Protein AF-A0A2N5UZY3-F1 (afdb_monomer)

Radius of gyration: 16.8 Å; Cα contacts (8 Å, |Δi|>4): 58; chains: 1; bounding box: 39×21×46 Å

Organism: NCBI:txid200324

Sequence (97 aa):
MRWAINQHQQLQKIINAFDEPNPRDCDQLAVLINHPILQSLDHFARILAAESVIHPAYMKLTNNQVLWNDFCNQLVRNTTSQLDNHEVCAAWSVQMN

Nearest PDB structures (foldseek):
  8w6f-assembly2_B  TM=4.459E-01  e=7.693E+00  artificial sequences
  7ocf-assembly1_E  TM=4.216E-01  e=7.271E+00  Rattus norvegicus

Mean predicted aligned error: 4.65 Å

Solvent-accessible surface area (backbone atoms only — not comparable to full-atom values): 5623 Å² total; per-residue (Å²): 108,68,69,59,49,54,51,48,55,53,46,50,54,49,54,57,28,68,78,41,101,58,40,60,79,38,66,72,44,35,53,55,43,66,30,75,90,38,65,89,46,55,75,68,56,18,49,54,53,42,48,68,55,49,53,59,53,43,53,53,50,53,50,50,49,62,74,39,43,66,60,53,54,49,49,59,72,76,41,86,85,5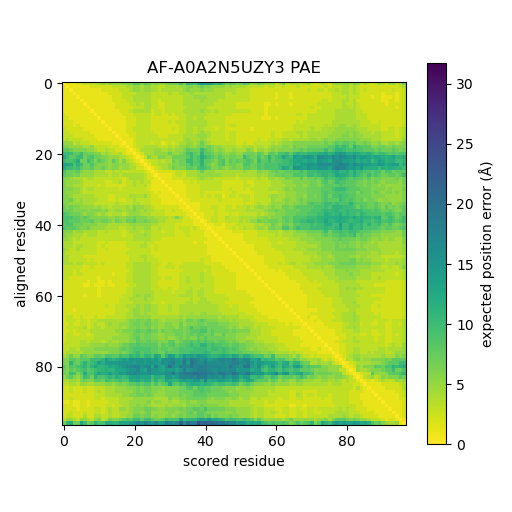5,97,58,51,66,60,51,53,52,57,44,51,65,77,75,108

pLDDT: mean 90.43, std 4.58, range [72.06, 96.12]

Structure (mmCIF, N/CA/C/O backbone):
data_AF-A0A2N5UZY3-F1
#
_entry.id   AF-A0A2N5UZY3-F1
#
loop_
_atom_site.group_PDB
_atom_site.id
_atom_site.type_symbol
_atom_site.label_atom_id
_atom_site.label_alt_id
_atom_site.label_comp_id
_atom_site.label_asym_id
_atom_site.label_entity_id
_atom_site.label_seq_id
_atom_site.pdbx_PDB_ins_code
_atom_site.Cartn_x
_atom_site.Cartn_y
_atom_site.Cartn_z
_atom_site.occupancy
_atom_site.B_iso_or_equiv
_atom_site.auth_seq_id
_atom_site.auth_comp_id
_atom_site.auth_asym_id
_atom_site.auth_atom_id
_atom_site.pdbx_PDB_model_num
ATOM 1 N N . MET A 1 1 ? -10.727 -4.755 9.422 1.00 88.44 1 MET A N 1
ATOM 2 C CA . MET A 1 1 ? -9.610 -3.932 9.946 1.00 88.44 1 MET A CA 1
ATOM 3 C C . MET A 1 1 ? -8.246 -4.585 9.718 1.00 88.44 1 MET A C 1
ATOM 5 O O . MET A 1 1 ? -7.518 -4.059 8.894 1.00 88.44 1 MET A O 1
ATOM 9 N N . ARG A 1 2 ? -7.911 -5.741 10.325 1.00 92.44 2 ARG A N 1
ATOM 10 C CA . ARG A 1 2 ? -6.574 -6.389 10.205 1.00 92.44 2 ARG A CA 1
ATOM 11 C C . ARG A 1 2 ? -6.005 -6.486 8.785 1.00 92.44 2 ARG A C 1
ATOM 13 O O . ARG A 1 2 ? -4.879 -6.072 8.554 1.00 92.44 2 ARG A O 1
ATOM 20 N N . TRP A 1 3 ? -6.788 -7.007 7.838 1.00 94.06 3 TRP A N 1
ATOM 21 C CA . TRP A 1 3 ? -6.352 -7.113 6.441 1.00 94.06 3 TRP A CA 1
ATOM 22 C C . TRP A 1 3 ? -5.938 -5.751 5.868 1.00 94.06 3 TRP A C 1
ATOM 24 O O . TRP A 1 3 ? -4.842 -5.624 5.337 1.00 94.06 3 TRP A O 1
ATOM 34 N N . ALA A 1 4 ? -6.774 -4.727 6.047 1.00 94.00 4 ALA A N 1
ATOM 35 C CA . ALA A 1 4 ? -6.497 -3.383 5.551 1.00 94.00 4 ALA A CA 1
ATOM 36 C C . ALA A 1 4 ? -5.273 -2.758 6.236 1.00 94.00 4 ALA A C 1
ATOM 38 O O . ALA A 1 4 ? -4.461 -2.157 5.547 1.00 94.00 4 ALA A O 1
ATOM 39 N N . ILE A 1 5 ? -5.078 -2.992 7.540 1.00 95.44 5 ILE A N 1
ATOM 40 C CA . ILE A 1 5 ? -3.875 -2.548 8.263 1.00 95.44 5 ILE A CA 1
ATOM 41 C C . ILE A 1 5 ? -2.615 -3.133 7.631 1.00 95.44 5 ILE A C 1
ATOM 43 O O . ILE A 1 5 ? -1.683 -2.396 7.310 1.00 95.44 5 ILE A O 1
ATOM 47 N N . ASN A 1 6 ? -2.608 -4.447 7.407 1.00 95.25 6 ASN A N 1
ATOM 48 C CA . ASN A 1 6 ? -1.467 -5.140 6.820 1.00 95.25 6 ASN A CA 1
ATOM 49 C C . ASN A 1 6 ? -1.200 -4.671 5.384 1.00 95.25 6 ASN A C 1
ATOM 51 O O . ASN A 1 6 ? -0.051 -4.445 5.018 1.00 95.25 6 ASN A O 1
ATOM 55 N N . GLN A 1 7 ? -2.251 -4.501 4.576 1.00 94.50 7 GLN A N 1
ATOM 56 C CA . GLN A 1 7 ? -2.111 -3.997 3.208 1.00 94.50 7 GLN A CA 1
ATOM 57 C C . GLN A 1 7 ? -1.594 -2.557 3.175 1.00 94.50 7 GLN A C 1
ATOM 59 O O . GLN A 1 7 ? -0.737 -2.241 2.356 1.00 94.50 7 GLN A O 1
ATOM 64 N N . HIS A 1 8 ? -2.050 -1.704 4.092 1.00 95.38 8 HIS A N 1
ATOM 65 C CA . HIS A 1 8 ? -1.596 -0.322 4.190 1.00 95.38 8 HIS A CA 1
ATOM 66 C C . HIS A 1 8 ? -0.112 -0.282 4.542 1.00 95.38 8 HIS A C 1
ATOM 68 O O . HIS A 1 8 ? 0.651 0.384 3.856 1.00 95.38 8 HIS A O 1
ATOM 74 N N . GLN A 1 9 ? 0.325 -1.066 5.534 1.00 94.38 9 GLN A N 1
ATOM 75 C CA . GLN A 1 9 ? 1.744 -1.169 5.891 1.00 94.38 9 GLN A CA 1
ATOM 76 C C . GLN A 1 9 ? 2.605 -1.673 4.729 1.00 94.38 9 GLN A C 1
ATOM 78 O O . GLN A 1 9 ? 3.712 -1.181 4.533 1.00 94.38 9 GLN A O 1
ATOM 83 N N . GLN A 1 10 ? 2.128 -2.660 3.966 1.00 92.88 10 GLN A N 1
ATOM 84 C CA . GLN A 1 10 ? 2.856 -3.176 2.804 1.00 92.88 10 GLN A CA 1
ATOM 85 C C . GLN A 1 10 ? 2.986 -2.113 1.710 1.00 92.88 10 GLN A C 1
ATOM 87 O O . GLN A 1 10 ? 4.092 -1.841 1.255 1.00 92.88 10 GLN A O 1
ATOM 92 N N . LEU A 1 11 ? 1.883 -1.468 1.330 1.00 93.50 11 LEU A N 1
ATOM 93 C CA . LEU A 1 11 ? 1.892 -0.432 0.297 1.00 93.50 11 LEU A CA 1
ATOM 94 C C . LEU A 1 11 ? 2.699 0.797 0.724 1.00 93.50 11 LEU A C 1
ATOM 96 O O . LEU A 1 11 ? 3.464 1.315 -0.079 1.00 93.50 11 LEU A O 1
ATOM 100 N N . GLN A 1 12 ? 2.601 1.215 1.987 1.00 92.94 12 GLN A N 1
ATOM 101 C CA . GLN A 1 12 ? 3.387 2.320 2.534 1.00 92.94 12 GLN A CA 1
ATOM 102 C C . GLN A 1 12 ? 4.892 2.024 2.493 1.00 92.94 12 GLN A C 1
ATOM 104 O O . GLN A 1 12 ? 5.672 2.893 2.124 1.00 92.94 12 GLN A O 1
ATOM 109 N N . LYS A 1 13 ? 5.314 0.789 2.805 1.00 91.81 13 LYS A N 1
ATOM 110 C CA . LYS A 1 13 ? 6.722 0.379 2.664 1.00 91.81 13 LYS A CA 1
ATOM 111 C C . LYS A 1 13 ? 7.212 0.492 1.221 1.00 91.81 13 LYS A C 1
ATOM 113 O O . LYS A 1 13 ? 8.319 0.967 1.005 1.00 91.81 13 LYS A O 1
ATOM 118 N N . ILE A 1 14 ? 6.398 0.071 0.251 1.00 92.44 14 ILE A N 1
ATOM 119 C CA . ILE A 1 14 ? 6.745 0.180 -1.173 1.00 92.44 14 ILE A CA 1
ATOM 120 C C . ILE A 1 14 ? 6.789 1.650 -1.603 1.00 92.44 14 ILE A C 1
ATOM 122 O O . ILE A 1 14 ? 7.691 2.028 -2.339 1.00 92.44 14 ILE A O 1
ATOM 126 N N . ILE A 1 15 ? 5.852 2.479 -1.125 1.00 91.88 15 ILE A N 1
ATOM 127 C CA . ILE A 1 15 ? 5.840 3.921 -1.401 1.00 91.88 15 ILE A CA 1
ATOM 128 C C . ILE A 1 15 ? 7.121 4.579 -0.899 1.00 91.88 15 ILE A C 1
ATOM 130 O O . ILE A 1 15 ? 7.813 5.220 -1.680 1.00 91.88 15 ILE A O 1
ATOM 134 N N . ASN A 1 16 ? 7.476 4.352 0.365 1.00 91.44 16 ASN A N 1
ATOM 135 C CA . ASN A 1 16 ? 8.678 4.933 0.957 1.00 91.44 16 ASN A CA 1
ATOM 136 C C . ASN A 1 16 ? 9.955 4.491 0.224 1.00 91.44 16 ASN A C 1
ATOM 138 O O . ASN A 1 16 ? 10.905 5.260 0.137 1.00 91.44 16 ASN A O 1
ATOM 142 N N . ALA A 1 17 ? 9.974 3.277 -0.337 1.00 91.38 17 ALA A N 1
ATOM 143 C CA . ALA A 1 17 ? 11.115 2.778 -1.098 1.00 91.38 17 ALA A CA 1
ATOM 144 C C . ALA A 1 17 ? 11.359 3.546 -2.411 1.00 91.38 17 ALA A C 1
ATOM 146 O O . ALA A 1 17 ? 12.483 3.532 -2.906 1.00 91.38 17 ALA A O 1
ATOM 147 N N . PHE A 1 18 ? 10.356 4.229 -2.980 1.00 88.00 18 PHE A N 1
ATOM 148 C CA . PHE A 1 18 ? 10.577 5.095 -4.147 1.00 88.00 18 PHE A CA 1
ATOM 149 C C . PHE A 1 18 ? 11.423 6.331 -3.814 1.00 88.00 18 PHE A C 1
ATOM 151 O O . PHE A 1 18 ? 12.134 6.817 -4.691 1.00 88.00 18 PHE A O 1
ATOM 158 N N . ASP A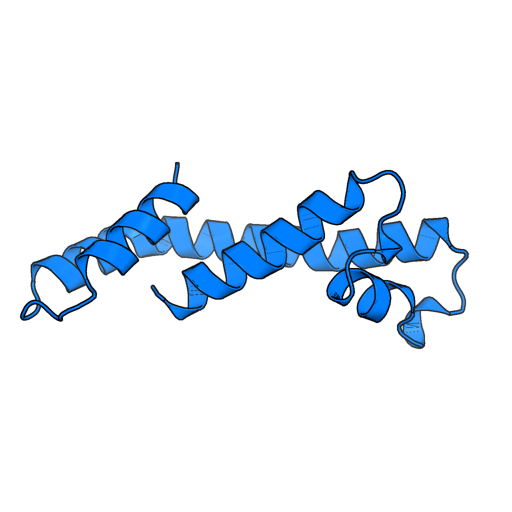 1 19 ? 11.382 6.797 -2.563 1.00 86.69 19 ASP A N 1
ATOM 159 C CA . ASP A 1 19 ? 12.152 7.952 -2.088 1.00 86.69 19 ASP A CA 1
ATOM 160 C C . ASP A 1 19 ? 13.578 7.576 -1.642 1.00 86.69 19 ASP A C 1
ATOM 162 O O . ASP A 1 19 ? 14.406 8.447 -1.357 1.00 86.69 19 ASP A O 1
ATOM 166 N N . GLU A 1 20 ? 13.891 6.280 -1.566 1.00 86.44 20 GLU A N 1
ATOM 167 C CA . GLU A 1 20 ? 15.211 5.806 -1.164 1.00 86.44 20 GLU A CA 1
ATOM 168 C C . GLU A 1 20 ? 16.238 5.936 -2.305 1.00 86.44 20 GLU A C 1
ATOM 170 O O . GLU A 1 20 ? 15.904 5.769 -3.480 1.00 86.44 20 GLU A O 1
ATOM 175 N N . PRO A 1 21 ? 17.533 6.156 -1.994 1.00 81.44 21 PRO A N 1
ATOM 176 C CA . PRO A 1 21 ? 18.584 6.251 -3.012 1.00 81.44 21 PRO A CA 1
ATOM 177 C C . PRO A 1 21 ? 18.716 4.999 -3.888 1.00 81.44 21 PRO A C 1
ATOM 179 O O . PRO A 1 21 ? 19.216 5.079 -5.010 1.00 81.44 21 PRO A O 1
ATOM 182 N N . ASN A 1 22 ? 18.298 3.840 -3.369 1.00 79.06 22 ASN A N 1
ATOM 183 C CA . ASN A 1 22 ? 18.315 2.570 -4.081 1.00 79.06 22 ASN A CA 1
ATOM 184 C C . ASN A 1 22 ? 16.979 1.818 -3.913 1.00 79.06 22 ASN A C 1
ATOM 186 O O . ASN A 1 22 ? 16.886 0.882 -3.120 1.00 79.06 22 ASN A O 1
ATOM 190 N N . PRO A 1 23 ? 15.949 2.156 -4.712 1.00 74.50 23 PRO A N 1
ATOM 191 C CA . PRO A 1 23 ? 14.605 1.576 -4.587 1.00 74.50 23 PRO A CA 1
ATOM 192 C C . PRO A 1 23 ? 14.540 0.050 -4.771 1.00 74.50 23 PRO A C 1
ATOM 194 O O . PRO A 1 23 ? 13.540 -0.592 -4.453 1.00 74.50 23 PRO A O 1
ATOM 197 N N . ARG A 1 24 ? 15.600 -0.561 -5.317 1.00 74.25 24 ARG A N 1
ATOM 198 C CA . ARG A 1 24 ? 15.680 -2.008 -5.558 1.00 74.25 24 ARG A CA 1
ATOM 199 C C . ARG A 1 24 ? 15.977 -2.823 -4.300 1.00 74.25 24 ARG A C 1
ATOM 201 O O . ARG A 1 24 ? 15.802 -4.035 -4.352 1.00 74.25 24 ARG A O 1
ATOM 208 N N . ASP A 1 25 ? 16.392 -2.185 -3.207 1.00 80.75 25 ASP A N 1
ATOM 209 C CA . ASP A 1 25 ? 16.636 -2.871 -1.930 1.00 80.75 25 ASP A CA 1
ATOM 210 C C . ASP A 1 25 ? 15.318 -3.294 -1.252 1.00 80.75 25 ASP A C 1
ATOM 212 O O . ASP A 1 25 ? 15.295 -4.161 -0.378 1.00 80.75 25 ASP A O 1
ATOM 216 N N . CYS A 1 26 ? 14.187 -2.750 -1.714 1.00 87.25 26 CYS A N 1
ATOM 217 C CA . CYS A 1 26 ? 12.865 -3.266 -1.401 1.00 87.25 26 CYS A CA 1
ATOM 218 C C . CYS A 1 26 ? 12.504 -4.429 -2.341 1.00 87.25 26 CYS A C 1
ATOM 220 O O . CYS A 1 26 ? 12.134 -4.210 -3.497 1.00 87.25 26 CYS A O 1
ATOM 222 N N . ASP A 1 27 ? 12.521 -5.667 -1.828 1.00 87.81 27 ASP A N 1
ATOM 223 C CA . ASP A 1 27 ? 12.190 -6.889 -2.588 1.00 87.81 27 ASP A CA 1
ATOM 224 C C . ASP A 1 27 ? 10.870 -6.774 -3.371 1.00 87.81 27 ASP A C 1
ATOM 226 O O . ASP A 1 27 ? 10.757 -7.200 -4.521 1.00 87.81 27 ASP A O 1
ATOM 230 N N . GLN A 1 28 ? 9.852 -6.169 -2.755 1.00 87.25 28 GLN A N 1
ATOM 231 C CA . GLN A 1 28 ? 8.518 -6.022 -3.343 1.00 87.25 28 GLN A CA 1
ATOM 232 C C . GLN A 1 28 ? 8.527 -5.063 -4.538 1.00 87.25 28 GLN A C 1
ATOM 234 O O . GLN A 1 28 ? 7.906 -5.342 -5.566 1.00 87.25 28 GLN A O 1
ATOM 239 N N . LEU A 1 29 ? 9.266 -3.957 -4.425 1.00 89.06 29 LEU A N 1
ATOM 240 C CA . LEU A 1 29 ? 9.431 -3.001 -5.511 1.00 89.06 29 LEU A CA 1
ATOM 241 C C . LEU A 1 29 ? 10.315 -3.578 -6.626 1.00 89.06 29 LEU A C 1
ATOM 243 O O . LEU A 1 29 ? 10.005 -3.420 -7.808 1.00 89.06 29 LEU A O 1
ATOM 247 N N . ALA A 1 30 ? 11.361 -4.326 -6.269 1.00 89.44 30 ALA A N 1
ATOM 248 C CA . ALA A 1 30 ? 12.224 -5.010 -7.225 1.00 89.44 30 ALA A CA 1
ATOM 249 C C . ALA A 1 30 ? 11.443 -5.999 -8.104 1.00 89.44 30 ALA A C 1
ATOM 251 O O . ALA A 1 30 ? 11.664 -6.040 -9.317 1.00 89.44 30 ALA A O 1
ATOM 252 N N . VAL A 1 31 ? 10.500 -6.757 -7.535 1.00 90.00 31 VAL A N 1
ATOM 253 C CA . VAL A 1 31 ? 9.618 -7.650 -8.309 1.00 90.00 31 VAL A CA 1
ATOM 254 C C . VAL A 1 31 ? 8.798 -6.866 -9.336 1.00 90.00 31 VAL A C 1
ATOM 256 O O . VAL A 1 31 ? 8.702 -7.284 -10.491 1.00 90.00 31 VAL A O 1
ATOM 259 N N . LEU A 1 32 ? 8.241 -5.717 -8.946 1.00 88.25 32 LEU A N 1
ATOM 260 C CA . LEU A 1 32 ? 7.403 -4.903 -9.824 1.00 88.25 32 LEU A CA 1
ATOM 261 C C . LEU A 1 32 ? 8.215 -4.260 -10.958 1.00 88.25 32 LEU A C 1
ATOM 263 O O . LEU A 1 32 ? 7.836 -4.37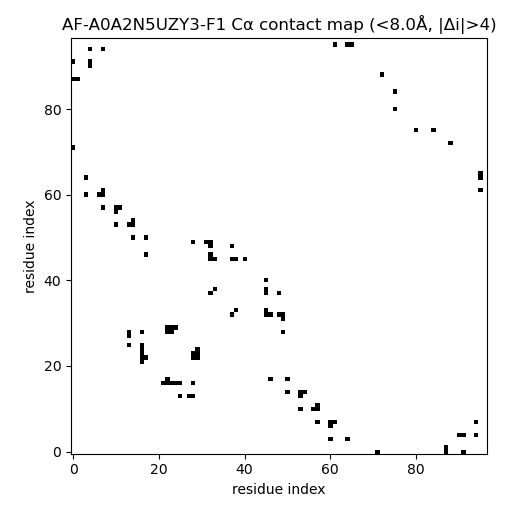5 -12.120 1.00 88.25 32 LEU A O 1
ATOM 267 N N . ILE A 1 33 ? 9.364 -3.656 -10.643 1.00 90.19 33 ILE A N 1
ATOM 268 C CA . ILE A 1 33 ? 10.257 -3.015 -11.626 1.00 90.19 33 ILE A CA 1
ATOM 269 C C . ILE A 1 33 ? 10.808 -4.035 -12.632 1.00 90.19 33 ILE A C 1
ATOM 271 O O . ILE A 1 33 ? 10.994 -3.713 -13.808 1.00 90.19 33 ILE A O 1
ATOM 275 N N . ASN A 1 34 ? 11.070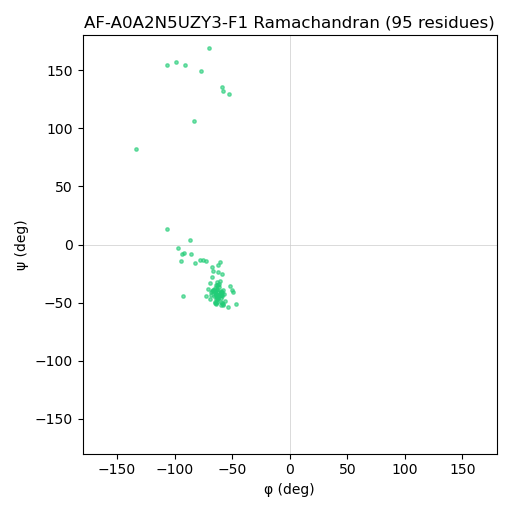 -5.268 -12.192 1.00 90.25 34 ASN A N 1
ATOM 276 C CA . ASN A 1 34 ? 11.586 -6.332 -13.052 1.00 90.25 34 ASN A CA 1
ATOM 277 C C . ASN A 1 34 ? 10.487 -7.121 -13.778 1.00 90.25 34 ASN A C 1
ATOM 279 O O . ASN A 1 34 ? 10.802 -8.071 -14.503 1.00 90.25 34 ASN A O 1
ATOM 283 N N . HIS A 1 35 ? 9.215 -6.741 -13.634 1.00 91.81 35 HIS A N 1
ATOM 284 C CA . HIS A 1 35 ? 8.115 -7.452 -14.269 1.00 91.81 35 HIS A CA 1
ATOM 285 C C . HIS A 1 35 ? 8.285 -7.490 -15.804 1.00 91.81 35 HIS A C 1
ATOM 287 O O . HIS A 1 35 ? 8.581 -6.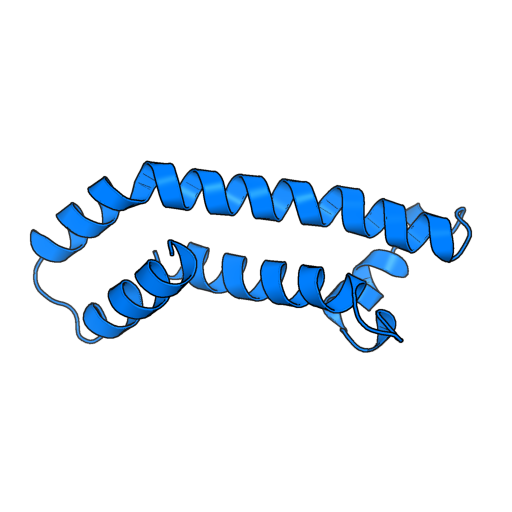452 -16.406 1.00 91.81 35 HIS A O 1
ATOM 293 N N . PRO A 1 36 ? 8.067 -8.643 -16.477 1.00 93.44 36 PRO A N 1
ATOM 294 C CA . PRO A 1 36 ? 8.307 -8.798 -17.917 1.00 93.44 36 PRO A CA 1
ATOM 295 C C . PRO A 1 36 ? 7.634 -7.739 -18.794 1.00 93.44 36 PRO A C 1
ATOM 297 O O . PRO A 1 36 ? 8.222 -7.279 -19.767 1.00 93.44 36 PRO A O 1
ATOM 300 N N . ILE A 1 37 ? 6.429 -7.300 -18.413 1.00 92.06 37 ILE A N 1
ATOM 301 C CA . ILE A 1 37 ? 5.673 -6.272 -19.147 1.00 92.06 37 ILE A CA 1
ATOM 302 C C . ILE A 1 37 ? 6.384 -4.909 -19.197 1.00 92.06 37 ILE A C 1
ATOM 304 O O . ILE A 1 37 ? 6.126 -4.124 -20.100 1.00 92.06 37 ILE A O 1
ATOM 308 N N . LEU A 1 38 ? 7.280 -4.632 -18.244 1.00 90.25 38 LEU A N 1
ATOM 309 C CA . LEU A 1 38 ? 8.029 -3.380 -18.161 1.00 90.25 38 LEU A CA 1
ATOM 310 C C . LEU A 1 38 ? 9.433 -3.501 -18.777 1.00 90.25 38 LEU A C 1
ATOM 312 O O . LEU A 1 38 ? 10.157 -2.512 -18.845 1.00 90.25 38 LEU A O 1
ATOM 316 N N . GLN A 1 39 ? 9.844 -4.686 -19.247 1.00 89.50 39 GLN A N 1
ATOM 317 C CA . GLN A 1 39 ? 11.208 -4.907 -19.748 1.00 89.50 39 GLN A CA 1
ATOM 318 C C . GLN A 1 39 ? 11.514 -4.139 -21.042 1.00 89.50 39 GLN A C 1
ATOM 320 O O . GLN A 1 39 ? 12.681 -3.898 -21.341 1.00 89.50 39 GLN A O 1
ATOM 325 N N . SER A 1 40 ? 10.490 -3.706 -21.779 1.00 93.25 40 SER A N 1
ATOM 326 C CA . SER A 1 40 ? 10.647 -2.821 -22.938 1.00 93.25 40 SER A CA 1
ATOM 327 C C . SER A 1 40 ? 10.941 -1.363 -22.566 1.00 93.25 40 SER A C 1
ATOM 329 O O . SER A 1 40 ? 11.305 -0.584 -23.441 1.00 93.25 40 SER A O 1
ATOM 331 N N . LEU A 1 41 ? 10.758 -0.977 -21.300 1.00 93.88 41 LEU A N 1
ATOM 332 C CA . LEU A 1 41 ? 11.015 0.373 -20.798 1.00 93.88 41 LEU A CA 1
ATOM 333 C C . LEU A 1 41 ? 12.457 0.497 -20.286 1.00 93.88 41 LEU A C 1
ATOM 335 O O . LEU A 1 41 ? 13.055 -0.492 -19.844 1.00 93.88 41 LEU A O 1
ATOM 339 N N . ASP A 1 42 ? 13.007 1.713 -20.293 1.00 93.31 42 ASP A N 1
ATOM 340 C CA . ASP A 1 42 ? 14.258 2.014 -19.590 1.00 93.31 42 ASP A CA 1
ATOM 341 C C . ASP A 1 42 ? 14.074 1.983 -18.062 1.00 93.31 42 ASP A C 1
ATOM 343 O O . ASP A 1 42 ? 12.957 1.904 -17.550 1.00 93.31 42 ASP A O 1
ATOM 347 N N . HIS A 1 43 ? 15.174 2.020 -17.306 1.00 87.88 43 HIS A N 1
ATOM 348 C CA . HIS A 1 43 ? 15.103 1.870 -15.853 1.00 87.88 43 HIS A CA 1
ATOM 349 C C . HIS A 1 43 ? 14.223 2.927 -15.171 1.00 87.88 43 HIS A C 1
ATOM 351 O O . HIS A 1 43 ? 13.446 2.575 -14.281 1.00 87.88 43 HIS A O 1
ATOM 357 N N . PHE A 1 44 ? 14.333 4.187 -15.586 1.00 89.44 44 PHE A N 1
ATOM 358 C CA . PHE A 1 44 ? 13.581 5.287 -14.994 1.00 89.44 44 PHE A CA 1
ATOM 359 C C . PHE A 1 44 ? 12.087 5.148 -15.307 1.00 89.44 44 PHE A C 1
ATOM 361 O O . PHE A 1 44 ? 11.248 5.223 -14.411 1.00 89.44 44 PHE A O 1
ATOM 368 N N . ALA A 1 45 ? 11.750 4.813 -16.552 1.00 92.25 45 ALA A N 1
ATOM 369 C CA . ALA A 1 45 ? 10.381 4.553 -16.975 1.00 92.25 45 ALA A CA 1
ATOM 370 C C . ALA A 1 45 ? 9.750 3.341 -16.261 1.00 92.25 45 ALA A C 1
ATOM 372 O O . ALA A 1 45 ? 8.552 3.357 -15.983 1.00 92.25 45 ALA A O 1
ATOM 373 N N . ARG A 1 46 ? 10.530 2.311 -15.897 1.00 92.25 46 ARG A N 1
ATOM 374 C CA . ARG A 1 46 ? 10.034 1.190 -15.070 1.00 92.25 46 ARG A CA 1
ATOM 375 C C . ARG A 1 46 ? 9.673 1.625 -13.653 1.00 92.25 46 ARG A C 1
ATOM 377 O O . ARG A 1 46 ? 8.678 1.139 -13.124 1.00 92.25 46 ARG A O 1
ATOM 384 N N . ILE A 1 47 ? 10.467 2.514 -13.051 1.00 90.25 47 ILE A N 1
ATOM 385 C CA . ILE A 1 47 ? 10.186 3.065 -11.718 1.00 90.25 47 ILE A CA 1
ATOM 386 C C . ILE A 1 47 ? 8.886 3.870 -11.762 1.00 90.25 47 ILE A C 1
ATOM 388 O O . ILE A 1 47 ? 7.978 3.581 -10.991 1.00 90.25 47 ILE A O 1
ATOM 392 N N . LEU A 1 48 ? 8.749 4.791 -12.721 1.00 91.56 48 LEU A N 1
ATOM 393 C CA . LEU A 1 48 ? 7.524 5.580 -12.882 1.00 91.56 48 LEU A CA 1
ATOM 394 C C . LEU A 1 48 ? 6.294 4.704 -13.154 1.00 91.56 48 LEU A C 1
ATOM 396 O O . LEU A 1 48 ? 5.217 4.941 -12.611 1.00 91.56 48 LEU A O 1
ATOM 400 N N . ALA A 1 49 ? 6.442 3.662 -13.977 1.00 92.62 49 ALA A N 1
ATOM 401 C CA . ALA A 1 49 ? 5.362 2.716 -14.228 1.00 92.62 49 ALA A CA 1
ATOM 402 C C . ALA A 1 49 ? 4.961 1.969 -12.944 1.00 92.62 49 ALA A C 1
ATOM 404 O O . ALA A 1 49 ? 3.771 1.858 -12.650 1.00 92.62 49 ALA A O 1
ATOM 405 N N . ALA A 1 50 ? 5.932 1.505 -12.153 1.00 91.88 50 ALA A N 1
ATOM 406 C CA . ALA A 1 50 ? 5.682 0.878 -10.859 1.00 91.88 50 ALA A CA 1
ATOM 407 C C . ALA A 1 50 ? 4.961 1.835 -9.890 1.00 91.88 50 ALA A C 1
ATOM 409 O O . ALA A 1 50 ? 3.950 1.463 -9.290 1.00 91.88 50 ALA A O 1
ATOM 410 N N . GLU A 1 51 ? 5.419 3.082 -9.795 1.00 92.62 51 GLU A N 1
ATOM 411 C CA . GLU A 1 51 ? 4.813 4.126 -8.964 1.00 92.62 51 GLU A CA 1
ATOM 412 C C . GLU A 1 51 ? 3.357 4.397 -9.372 1.00 92.62 51 GLU A C 1
ATOM 414 O O . GLU A 1 51 ? 2.459 4.421 -8.527 1.00 92.62 51 GLU A O 1
ATOM 419 N N . SER A 1 52 ? 3.092 4.476 -10.682 1.00 92.25 52 SER A N 1
ATOM 420 C CA . SER A 1 52 ? 1.748 4.690 -11.234 1.00 92.25 52 SER A CA 1
ATOM 421 C C . SER A 1 52 ? 0.750 3.570 -10.916 1.00 92.25 52 SER A C 1
ATOM 423 O O . SER A 1 52 ? -0.458 3.781 -11.008 1.00 92.25 52 SER A O 1
ATOM 425 N N . VAL A 1 53 ? 1.230 2.386 -10.523 1.00 91.75 53 VAL A N 1
ATOM 426 C CA . VAL A 1 53 ? 0.395 1.260 -10.082 1.00 91.75 53 VAL A CA 1
ATOM 427 C C . VAL A 1 53 ? 0.208 1.278 -8.565 1.00 91.75 53 VAL A C 1
ATOM 429 O O . VAL A 1 53 ? -0.909 1.092 -8.075 1.00 91.75 53 VAL A O 1
ATOM 432 N N . ILE A 1 54 ? 1.285 1.512 -7.813 1.00 93.44 54 ILE A N 1
ATOM 433 C CA . ILE A 1 54 ? 1.278 1.439 -6.348 1.00 93.44 54 ILE A CA 1
ATOM 434 C C . ILE A 1 54 ? 0.546 2.628 -5.726 1.00 93.44 54 ILE A C 1
ATOM 436 O O . ILE A 1 54 ? -0.274 2.436 -4.826 1.00 93.44 54 ILE A O 1
ATOM 440 N N . HIS A 1 55 ? 0.788 3.843 -6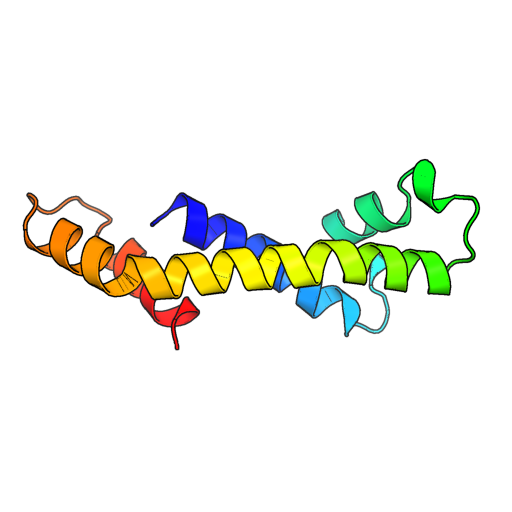.219 1.00 93.75 55 HIS A N 1
ATOM 441 C CA . HIS A 1 55 ? 0.228 5.052 -5.621 1.00 93.75 55 HIS A CA 1
ATOM 442 C C . HIS A 1 55 ? -1.317 5.069 -5.663 1.00 93.75 55 HIS A C 1
ATOM 444 O O . HIS A 1 55 ? -1.941 5.267 -4.615 1.00 93.75 55 HIS A O 1
ATOM 450 N N . PRO A 1 56 ? -1.991 4.744 -6.791 1.00 94.81 56 PRO A N 1
ATOM 451 C CA . PRO A 1 56 ? -3.449 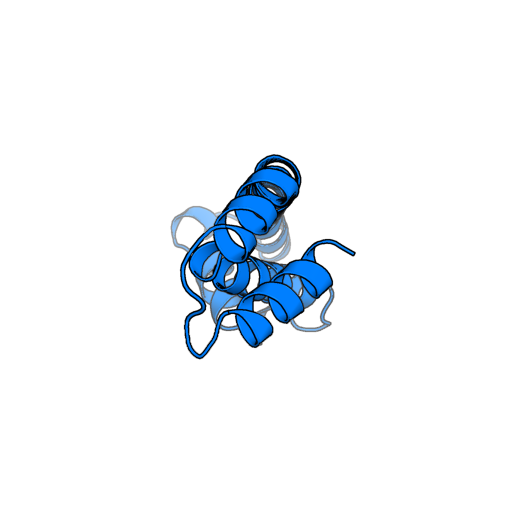4.621 -6.800 1.00 94.81 56 PRO A CA 1
ATOM 452 C C . PRO A 1 56 ? -3.978 3.488 -5.914 1.00 94.81 56 PRO A C 1
ATOM 454 O O . PRO A 1 56 ? -5.050 3.628 -5.320 1.00 94.81 56 PRO A O 1
ATOM 457 N N . ALA A 1 57 ? -3.253 2.368 -5.808 1.00 94.44 57 ALA A N 1
ATOM 458 C CA . ALA A 1 57 ? -3.647 1.256 -4.946 1.00 94.44 57 ALA A CA 1
ATOM 459 C C . ALA A 1 57 ? -3.640 1.664 -3.465 1.00 94.44 57 ALA A C 1
ATOM 461 O O . ALA A 1 57 ? -4.599 1.374 -2.744 1.00 94.44 57 ALA A O 1
ATOM 462 N N . TYR A 1 58 ? -2.608 2.393 -3.036 1.00 95.25 58 TYR A N 1
ATOM 463 C CA . TYR A 1 58 ? -2.520 2.957 -1.692 1.00 95.25 58 TYR A CA 1
ATOM 464 C C . TYR A 1 58 ? -3.630 3.972 -1.429 1.00 95.25 58 TYR A C 1
ATOM 466 O O . TYR A 1 58 ? -4.375 3.820 -0.464 1.00 95.25 58 TYR A O 1
ATOM 474 N N . MET A 1 59 ? -3.833 4.933 -2.335 1.00 94.94 59 MET A N 1
ATOM 475 C CA . MET A 1 59 ? -4.902 5.928 -2.204 1.00 94.94 59 MET A CA 1
ATOM 476 C C . MET A 1 59 ? -6.286 5.285 -2.086 1.00 94.94 59 MET A C 1
ATOM 478 O O . MET A 1 59 ? -7.092 5.677 -1.241 1.00 94.94 59 MET A O 1
ATOM 482 N N . LYS A 1 60 ? -6.568 4.258 -2.896 1.00 96.12 60 LYS A N 1
ATOM 483 C CA . LYS A 1 60 ? -7.826 3.509 -2.814 1.00 96.12 60 LYS A CA 1
ATOM 484 C C . LYS A 1 60 ? -7.996 2.838 -1.451 1.00 96.12 60 LYS A C 1
ATOM 486 O O . LYS A 1 60 ? -9.096 2.861 -0.901 1.00 96.12 60 LYS A O 1
ATOM 491 N N . LEU A 1 61 ? -6.938 2.231 -0.917 1.00 95.50 61 LEU A N 1
ATOM 492 C CA . LEU A 1 61 ? -6.985 1.590 0.391 1.00 95.50 61 LEU A CA 1
ATOM 493 C C . LEU A 1 61 ? -7.228 2.612 1.506 1.00 95.50 61 LEU A C 1
ATOM 495 O O . LEU A 1 61 ? -8.155 2.418 2.288 1.00 95.50 61 LEU A O 1
ATOM 499 N N . THR A 1 62 ? -6.473 3.709 1.532 1.00 94.12 62 THR A N 1
ATOM 500 C CA . THR A 1 62 ? -6.629 4.780 2.526 1.00 94.12 62 THR A CA 1
ATOM 501 C C . THR A 1 62 ? -8.036 5.372 2.481 1.00 94.12 62 THR A C 1
ATOM 503 O O . THR A 1 62 ? -8.690 5.480 3.515 1.00 94.12 62 THR A O 1
ATOM 506 N N . ASN A 1 63 ? -8.573 5.637 1.286 1.00 95.19 63 ASN A N 1
ATOM 507 C CA . ASN A 1 63 ? -9.954 6.101 1.127 1.00 95.19 63 ASN A CA 1
ATOM 508 C C . ASN A 1 63 ? -10.972 5.103 1.695 1.00 95.19 63 ASN A C 1
ATOM 510 O O . ASN A 1 63 ? -11.906 5.500 2.390 1.00 95.19 63 ASN A O 1
ATOM 514 N N . ASN A 1 64 ? -10.789 3.802 1.449 1.00 94.00 64 ASN A N 1
ATOM 515 C CA . ASN A 1 64 ? -11.655 2.779 2.038 1.00 9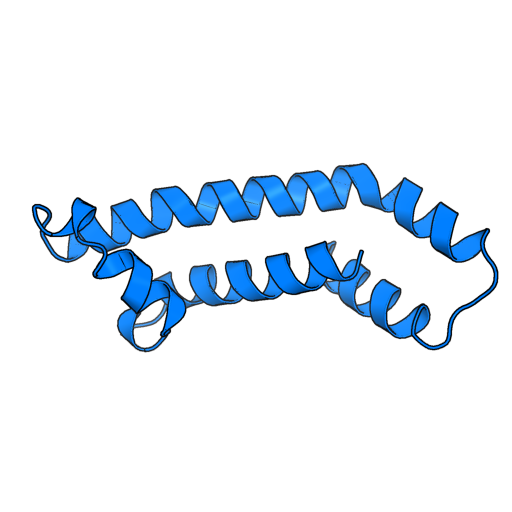4.00 64 ASN A CA 1
ATOM 516 C C . ASN A 1 64 ? -11.548 2.755 3.568 1.00 94.00 64 ASN A C 1
ATOM 518 O O . ASN A 1 64 ? -12.561 2.580 4.242 1.00 94.00 64 ASN A O 1
ATOM 522 N N . GLN A 1 65 ? -10.351 2.945 4.131 1.00 94.69 65 GLN A N 1
ATOM 523 C CA . GLN A 1 65 ? -10.178 3.009 5.582 1.00 94.69 65 GLN A CA 1
ATOM 524 C C . GLN A 1 65 ? -10.881 4.235 6.181 1.00 94.69 65 GLN A C 1
ATOM 526 O O . GLN A 1 65 ? -11.577 4.081 7.181 1.00 94.69 65 GLN A O 1
ATOM 531 N N . VAL A 1 66 ? -10.816 5.405 5.532 1.00 94.19 66 VAL A N 1
ATOM 532 C CA . VAL A 1 66 ? -11.587 6.601 5.928 1.00 94.19 66 VAL A CA 1
ATOM 533 C C . VAL A 1 66 ? -13.084 6.309 5.929 1.00 94.19 66 VAL A C 1
ATOM 535 O O . VAL A 1 66 ? -13.750 6.515 6.941 1.00 94.19 66 VAL A O 1
ATOM 538 N N . LEU A 1 67 ? -13.610 5.770 4.826 1.00 94.44 67 LEU A N 1
ATOM 539 C CA . LEU A 1 67 ? -15.040 5.483 4.683 1.00 94.44 67 LEU A CA 1
ATOM 540 C C . LEU A 1 67 ? -15.547 4.463 5.707 1.00 94.44 67 LEU A C 1
ATOM 542 O O . LEU A 1 67 ? -16.686 4.546 6.162 1.00 94.44 67 LEU A O 1
ATOM 546 N N . TRP A 1 68 ? -14.720 3.481 6.064 1.00 94.12 68 TRP A N 1
ATOM 547 C CA . TRP A 1 68 ? -15.104 2.422 6.993 1.00 94.12 68 TRP A CA 1
ATOM 548 C C . TRP A 1 68 ? -14.773 2.722 8.449 1.00 94.12 68 TRP A C 1
ATOM 550 O O . TRP A 1 68 ? -15.175 1.934 9.306 1.00 94.12 68 TRP A O 1
ATOM 560 N N . ASN A 1 69 ? -14.053 3.807 8.743 1.00 94.00 69 ASN A N 1
ATOM 561 C CA . ASN A 1 69 ? -13.520 4.086 10.073 1.00 94.00 69 ASN A CA 1
ATOM 562 C C . ASN A 1 69 ? -14.611 4.053 11.148 1.00 94.00 69 ASN A C 1
ATOM 564 O O . ASN A 1 69 ? -14.517 3.289 12.110 1.00 94.00 69 ASN A O 1
ATOM 568 N N . ASP A 1 70 ? -15.676 4.826 10.954 1.00 92.44 70 ASP A N 1
ATOM 569 C CA . ASP A 1 70 ? -16.742 4.958 11.947 1.00 92.44 70 ASP A CA 1
ATOM 570 C C . ASP A 1 70 ? -17.494 3.641 12.135 1.00 92.44 70 ASP A C 1
ATOM 572 O O . ASP A 1 70 ? -17.704 3.197 13.264 1.00 92.44 70 ASP A O 1
ATOM 576 N N . PHE A 1 71 ? -17.822 2.965 11.031 1.00 92.88 71 PHE A N 1
ATOM 577 C CA . PHE A 1 71 ? -18.499 1.671 11.061 1.00 92.88 71 PHE A CA 1
ATOM 578 C C . PHE A 1 71 ? -17.659 0.599 11.766 1.00 92.88 71 PHE A C 1
ATOM 580 O O . PHE A 1 71 ? -18.156 -0.118 12.632 1.00 92.88 71 PHE A O 1
ATOM 587 N N . CYS A 1 72 ? -16.371 0.502 11.430 1.00 90.94 72 CYS A N 1
ATOM 588 C CA . CYS A 1 72 ? -15.463 -0.469 12.031 1.00 90.94 72 CYS A CA 1
ATOM 589 C C . CYS A 1 72 ? -15.281 -0.214 13.532 1.00 90.94 72 CYS A C 1
ATOM 591 O O . CYS A 1 72 ? -15.343 -1.154 14.323 1.00 90.94 72 CYS A O 1
ATOM 593 N N . ASN A 1 73 ? -15.117 1.048 13.938 1.00 89.44 73 ASN A N 1
ATOM 594 C CA . ASN A 1 73 ? -14.997 1.413 15.348 1.00 89.44 73 ASN A CA 1
ATOM 595 C C . ASN A 1 73 ? -16.284 1.119 16.133 1.00 89.44 73 ASN A C 1
ATOM 597 O O . ASN A 1 73 ? -16.213 0.611 17.253 1.00 89.44 73 ASN A O 1
ATOM 601 N N . GLN A 1 74 ? -17.459 1.398 15.558 1.00 91.38 74 GLN A N 1
ATOM 602 C CA . GLN A 1 74 ? -18.743 1.045 16.170 1.00 91.38 74 GLN A CA 1
ATOM 603 C C . GLN A 1 74 ? -18.899 -0.468 16.315 1.00 91.38 74 GLN A C 1
ATOM 605 O O . GLN A 1 74 ? -19.290 -0.938 17.381 1.00 91.38 74 GLN A O 1
ATOM 610 N N . LEU A 1 75 ? -18.557 -1.231 15.274 1.00 89.88 75 LEU A N 1
ATOM 611 C CA . LEU A 1 75 ? -18.636 -2.686 15.298 1.00 89.88 75 LEU A CA 1
ATOM 612 C C . LEU A 1 75 ? -17.784 -3.260 16.435 1.00 89.88 75 LEU A C 1
ATOM 614 O O . LEU A 1 75 ? -18.310 -3.999 17.258 1.00 89.88 75 LEU A O 1
ATOM 618 N N . VAL A 1 76 ? -16.513 -2.856 16.541 1.00 89.06 76 VAL A N 1
ATOM 619 C CA . VAL A 1 76 ? -15.613 -3.347 17.600 1.00 89.06 76 VAL A CA 1
ATOM 620 C C . VAL A 1 76 ? -16.144 -3.016 18.998 1.00 89.06 76 VAL A C 1
ATOM 622 O O . VAL A 1 76 ? -16.078 -3.868 19.882 1.00 89.06 76 VAL A O 1
ATOM 625 N N . ARG A 1 77 ? -16.707 -1.816 19.202 1.00 86.69 77 ARG A N 1
ATOM 626 C CA . ARG A 1 77 ? -17.281 -1.397 20.495 1.00 86.69 77 ARG A CA 1
ATOM 627 C C . ARG A 1 77 ? -18.565 -2.141 20.862 1.00 86.69 77 ARG A C 1
ATOM 629 O O . ARG A 1 77 ? -18.812 -2.359 22.043 1.00 86.69 77 ARG A O 1
ATOM 636 N N . ASN A 1 78 ? -19.373 -2.505 19.869 1.00 90.38 78 ASN A N 1
ATOM 637 C CA . ASN A 1 78 ? -20.690 -3.114 20.073 1.00 90.38 78 ASN A CA 1
ATOM 638 C C . ASN A 1 78 ? -20.660 -4.651 20.062 1.00 90.38 78 ASN A C 1
ATOM 640 O O . ASN A 1 78 ? -21.669 -5.287 20.361 1.00 90.38 78 ASN A O 1
ATOM 644 N N . THR A 1 79 ? -19.526 -5.259 19.716 1.00 87.38 79 THR A N 1
ATOM 645 C CA . THR A 1 79 ? -19.319 -6.712 19.776 1.00 87.38 79 THR A CA 1
ATOM 646 C C . THR A 1 79 ? -18.567 -7.128 21.035 1.00 87.38 79 THR A C 1
ATOM 648 O O . THR A 1 79 ? -17.826 -6.340 21.620 1.00 87.38 79 THR A O 1
ATOM 651 N N . THR A 1 80 ? -18.723 -8.390 21.446 1.00 88.50 80 THR A N 1
ATOM 652 C CA . THR A 1 80 ? -17.944 -8.971 22.546 1.00 88.50 80 THR A CA 1
ATOM 653 C C . THR A 1 80 ? -16.449 -8.772 22.305 1.00 88.50 80 THR A C 1
ATOM 655 O O . THR A 1 80 ? -15.940 -9.090 21.229 1.00 88.50 80 THR A O 1
ATOM 658 N N . SER A 1 81 ? -15.751 -8.246 23.314 1.00 83.62 81 SER A N 1
ATOM 659 C CA . SER A 1 81 ? -14.322 -7.953 23.216 1.00 83.62 81 SER A CA 1
ATOM 660 C C . SER A 1 81 ? -13.518 -9.208 22.873 1.00 83.62 81 SER A C 1
ATOM 662 O O . SER A 1 81 ? -13.697 -10.259 23.490 1.00 83.62 81 SER A O 1
ATOM 664 N N . GLN A 1 82 ? -12.625 -9.084 21.893 1.00 84.75 82 GLN A N 1
ATOM 665 C CA . GLN A 1 82 ? -11.660 -10.112 21.511 1.00 84.75 82 GLN A CA 1
ATOM 666 C C . GLN A 1 82 ? -10.262 -9.705 21.984 1.00 84.75 82 GLN A C 1
ATOM 668 O O . GLN A 1 82 ? -9.979 -8.513 22.126 1.00 84.75 82 GLN A O 1
ATOM 673 N N . LEU A 1 83 ? -9.391 -10.700 22.193 1.00 82.75 83 LEU A N 1
ATOM 674 C CA . LEU A 1 83 ? -8.066 -10.538 22.807 1.00 82.75 83 LEU A CA 1
ATOM 675 C C . LEU A 1 83 ? -7.232 -9.411 22.163 1.00 82.75 83 LEU A C 1
ATOM 677 O O . LEU A 1 83 ? -6.622 -8.625 22.878 1.00 82.75 83 LEU A O 1
ATOM 681 N N . ASP A 1 84 ? -7.302 -9.261 20.835 1.00 85.62 84 ASP A N 1
ATOM 682 C CA . ASP A 1 84 ? -6.447 -8.319 20.095 1.00 85.62 84 ASP A CA 1
ATOM 683 C C . ASP A 1 84 ? -7.196 -7.067 19.588 1.00 85.62 84 ASP A C 1
ATOM 685 O O . ASP A 1 84 ? -6.686 -6.334 18.739 1.00 85.62 84 ASP A O 1
ATOM 689 N N . ASN A 1 85 ? -8.418 -6.793 20.063 1.00 85.50 85 ASN A N 1
ATOM 690 C CA . ASN A 1 85 ? -9.187 -5.622 19.607 1.00 85.50 85 ASN A CA 1
ATOM 691 C C . ASN A 1 85 ? -8.436 -4.307 19.855 1.00 85.50 85 ASN A C 1
ATOM 693 O O . ASN A 1 85 ? -8.446 -3.421 19.001 1.00 85.50 85 ASN A O 1
ATOM 697 N N . HIS A 1 86 ? -7.753 -4.196 20.998 1.00 86.56 86 HIS A N 1
ATOM 698 C CA . HIS A 1 86 ? -6.990 -3.002 21.353 1.00 86.56 86 HIS A CA 1
ATOM 699 C C . HIS A 1 86 ? -5.839 -2.747 20.371 1.00 86.56 86 HIS A C 1
ATOM 701 O O . HIS A 1 86 ? -5.693 -1.635 19.868 1.00 86.56 86 HIS A O 1
ATOM 707 N N . GLU A 1 87 ? -5.059 -3.779 20.046 1.00 91.19 87 GLU A N 1
ATOM 708 C CA . GLU A 1 87 ? -3.941 -3.677 19.103 1.00 91.19 87 GLU A CA 1
ATOM 709 C C . GLU A 1 87 ? -4.420 -3.303 17.699 1.00 91.19 87 GLU A C 1
ATOM 711 O O . GLU A 1 87 ? -3.856 -2.417 17.058 1.00 91.19 87 GLU A O 1
ATOM 716 N N . VAL A 1 88 ? -5.510 -3.926 17.237 1.00 90.69 88 VAL A N 1
ATOM 717 C CA . VAL A 1 88 ? -6.101 -3.636 15.925 1.00 90.69 88 VAL A CA 1
ATOM 718 C C . VAL A 1 88 ? -6.615 -2.199 15.852 1.00 90.69 88 VAL A C 1
ATOM 720 O O . VAL A 1 88 ? -6.368 -1.524 14.855 1.00 90.69 88 VAL A O 1
ATOM 723 N N . CYS A 1 89 ? -7.307 -1.712 16.885 1.00 90.75 89 CYS A N 1
ATOM 724 C CA . CYS A 1 89 ? -7.788 -0.331 16.936 1.00 90.75 89 CYS A CA 1
ATOM 725 C C . CYS A 1 89 ? -6.641 0.682 17.017 1.00 90.75 89 CYS A C 1
ATOM 727 O O . CYS A 1 89 ? -6.710 1.721 16.360 1.00 90.75 89 CYS A O 1
ATOM 729 N N . ALA A 1 90 ? -5.585 0.384 17.778 1.00 91.62 90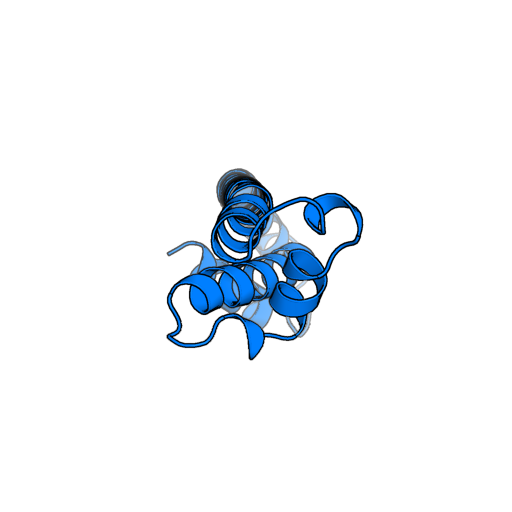 ALA A N 1
ATOM 730 C CA . ALA A 1 90 ? -4.410 1.243 17.877 1.00 91.62 90 ALA A CA 1
ATOM 731 C C . ALA A 1 90 ? -3.686 1.346 16.527 1.00 91.62 90 ALA A C 1
ATOM 733 O O . ALA A 1 90 ? -3.474 2.449 16.028 1.00 91.62 90 ALA A O 1
ATOM 734 N N . ALA A 1 91 ? -3.386 0.209 15.892 1.00 93.12 91 ALA A N 1
ATOM 735 C CA . ALA A 1 91 ? -2.722 0.176 14.592 1.00 93.12 91 ALA A CA 1
ATOM 736 C C . ALA A 1 91 ? -3.569 0.823 13.485 1.00 93.12 91 ALA A C 1
ATOM 738 O O . ALA A 1 91 ? -3.036 1.549 12.652 1.00 93.12 91 ALA A O 1
ATOM 739 N N . TRP A 1 92 ? -4.889 0.611 13.500 1.00 93.88 92 TRP A N 1
ATOM 740 C CA . TRP A 1 92 ? -5.811 1.307 12.604 1.00 93.88 92 TRP A CA 1
ATOM 741 C C . TRP A 1 92 ? -5.755 2.821 12.803 1.00 93.88 92 TRP A C 1
ATOM 743 O O . TRP A 1 92 ? -5.580 3.550 11.838 1.00 93.88 92 TRP A O 1
ATOM 753 N N . SER A 1 93 ? -5.848 3.298 14.046 1.00 91.62 93 SER A N 1
ATOM 754 C CA . SER A 1 93 ? -5.848 4.737 14.346 1.00 91.62 93 SER A CA 1
ATOM 755 C C . SER A 1 93 ? -4.550 5.422 13.914 1.00 91.62 93 SER A C 1
ATOM 757 O O . SER A 1 93 ? -4.599 6.538 13.415 1.00 91.62 93 SER A O 1
ATOM 759 N N . VAL A 1 94 ? -3.402 4.746 14.043 1.00 93.00 94 VAL A N 1
ATOM 760 C CA . VAL A 1 94 ? -2.107 5.257 13.555 1.00 93.00 94 VAL A CA 1
ATOM 761 C C . VAL A 1 94 ? -2.105 5.475 12.040 1.00 93.00 94 VAL A C 1
ATOM 763 O O . VAL A 1 94 ? -1.465 6.404 11.578 1.00 93.00 94 VAL A O 1
ATOM 766 N N . GLN A 1 95 ? -2.815 4.649 11.270 1.00 90.81 95 GLN A N 1
ATOM 767 C CA . GLN A 1 95 ? -2.898 4.785 9.807 1.00 90.81 95 GLN A CA 1
ATOM 768 C C . GLN A 1 95 ? -3.931 5.813 9.338 1.00 90.81 95 GLN A C 1
ATOM 770 O O . GLN A 1 95 ? -3.947 6.177 8.165 1.00 90.81 95 GLN A O 1
ATOM 775 N N . MET A 1 96 ? -4.833 6.213 10.234 1.00 86.69 96 MET A N 1
ATOM 776 C CA . MET A 1 96 ? -5.901 7.173 9.959 1.00 86.69 96 MET A CA 1
ATOM 777 C C . MET A 1 96 ? -5.534 8.613 10.337 1.00 86.69 96 MET A C 1
ATOM 779 O O . MET A 1 96 ? -6.267 9.523 9.950 1.00 86.69 96 MET A O 1
ATOM 783 N N . ASN A 1 97 ? -4.459 8.798 11.108 1.00 72.06 97 ASN A N 1
ATOM 784 C CA . ASN A 1 97 ? -3.913 10.093 11.523 1.00 72.06 97 ASN A CA 1
ATOM 785 C C . ASN A 1 97 ? -2.761 10.511 10.610 1.00 72.06 97 ASN A C 1
ATOM 787 O O . ASN A 1 97 ? -2.639 11.732 10.375 1.00 72.06 97 ASN A O 1
#

Foldseek 3Di:
DVVLLVVLVVLVVLVVLLVDPHSCVPVVLVCQLPPPVCPVDDSVVSSVVSCVVSVVVNVVSLVVLVVCVVVVVVVCVVDDHDPCSVVVNVSSVVSND

Secondary structure (DSSP, 8-state):
-HHHHHHHHHHHHHHHHHTSS-GGGSHHHHHHHT-GGGTTS-HHHHHHHHHHHHHHHHHHHHHHHHHHHHHHHHHHHHSPP-TTHHHHHHHHHHHH-